Protein AF-A0A7V5RH91-F1 (afdb_monomer)

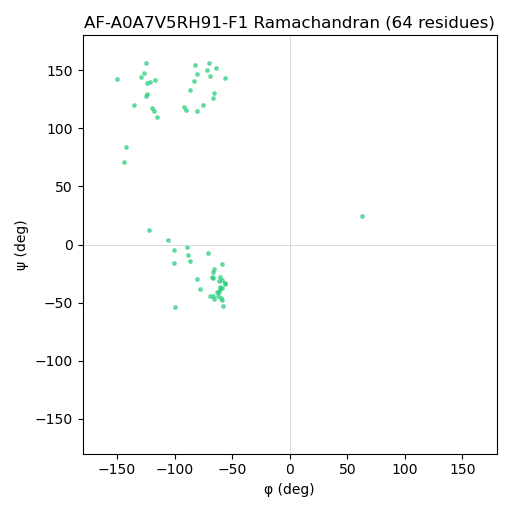Sequence (66 aa):
DDPDNPRWVMVDVQAVQAVDPPVTLDEIKKTPELQNMVLVNNSRLSVQPVQPEEWRFILSMRGISL

Nearest PDB structures (foldseek):
  2gbs-assembly1_A  TM=9.249E-01  e=1.774E-02  Rhodopseudomonas palustris CGA009
  1zce-assembly1_A  TM=9.419E-01  e=3.122E-02  Agrobacterium fabrum str. C58
  2ar1-assembly1_A  TM=9.404E-01  e=4.446E-02  Leishmania major

Foldseek 3Di:
DPPVDDPDDDDDDDDDDDQPPADDPVNLCVDPQNCPACVNVPVPDPDGDDDPSRVVVNCVVRPHDD

Solvent-accessible surface area (backbone atoms only — not comparable to full-atom values): 4692 Å² total; per-residue (Å²): 126,49,90,92,60,59,87,75,86,88,81,90,84,77,93,86,77,88,69,84,76,70,88,49,71,65,59,46,71,70,33,79,89,41,58,81,35,48,75,69,74,42,84,84,58,91,81,71,82,75,55,73,66,53,52,54,50,61,34,49,80,69,72,51,86,132

Mean predicted aligned error: 3.95 Å

pLDDT: mean 94.64, std 5.26, range [70.81, 98.25]

Structure (mmCIF, N/CA/C/O backbone):
data_AF-A0A7V5RH91-F1
#
_entry.id   AF-A0A7V5RH91-F1
#
loop_
_atom_site.group_PDB
_atom_site.id
_atom_site.type_symbol
_atom_site.label_atom_id
_atom_site.label_alt_id
_atom_site.label_comp_id
_atom_site.label_asym_id
_atom_site.label_entity_id
_atom_site.label_seq_id
_atom_site.pdbx_PDB_ins_code
_atom_site.Cartn_x
_atom_site.Cartn_y
_atom_site.Cartn_z
_atom_site.occupancy
_atom_site.B_iso_or_equiv
_atom_site.auth_seq_id
_atom_site.auth_comp_id
_atom_site.auth_asym_id
_atom_site.auth_atom_id
_atom_site.pdbx_PDB_model_num
ATOM 1 N N . ASP A 1 1 ? 15.954 15.703 -24.408 1.00 70.81 1 ASP A N 1
ATOM 2 C CA . ASP A 1 1 ? 16.421 14.547 -23.625 1.00 70.81 1 ASP A CA 1
ATOM 3 C C . ASP A 1 1 ? 17.663 13.965 -24.264 1.00 70.81 1 ASP A C 1
ATOM 5 O O . ASP A 1 1 ? 17.776 14.035 -25.483 1.00 70.81 1 ASP A O 1
ATOM 9 N N . ASP A 1 2 ? 18.592 13.472 -23.449 1.00 82.62 2 ASP A N 1
ATOM 10 C CA . ASP A 1 2 ? 19.701 12.634 -23.909 1.00 82.62 2 ASP A CA 1
ATOM 11 C C . ASP A 1 2 ? 19.130 11.234 -24.206 1.00 82.62 2 ASP A C 1
ATOM 13 O O . ASP A 1 2 ? 18.541 10.641 -23.297 1.00 82.62 2 ASP A O 1
ATOM 17 N N . PRO A 1 3 ? 19.224 10.717 -25.445 1.00 80.06 3 PRO A N 1
ATOM 18 C CA . PRO A 1 3 ? 18.723 9.386 -25.783 1.00 80.06 3 PRO A CA 1
ATOM 19 C C . PRO A 1 3 ? 19.373 8.264 -24.963 1.00 80.06 3 PRO A C 1
ATOM 21 O O . PRO A 1 3 ? 18.707 7.269 -24.681 1.00 80.06 3 PRO A O 1
ATOM 24 N N . ASP A 1 4 ? 20.633 8.442 -24.554 1.00 87.50 4 ASP A N 1
ATOM 25 C CA . ASP A 1 4 ? 21.395 7.450 -23.790 1.00 87.50 4 ASP A CA 1
ATOM 26 C C . ASP A 1 4 ? 21.161 7.583 -22.272 1.00 87.50 4 ASP A C 1
ATOM 28 O O . ASP A 1 4 ? 21.478 6.672 -21.504 1.00 87.50 4 ASP A O 1
ATOM 32 N N . ASN A 1 5 ? 20.570 8.700 -21.824 1.00 86.81 5 ASN A N 1
ATOM 33 C CA . ASN A 1 5 ? 20.222 8.955 -20.425 1.00 86.81 5 ASN A CA 1
ATOM 34 C C . ASN A 1 5 ? 18.902 9.745 -20.302 1.00 86.81 5 ASN A C 1
ATOM 36 O O . ASN A 1 5 ? 18.900 10.939 -19.963 1.00 86.81 5 ASN A O 1
ATOM 40 N N . PRO A 1 6 ? 17.757 9.105 -20.597 1.00 88.75 6 PRO A N 1
ATOM 41 C CA . PRO A 1 6 ? 16.468 9.776 -20.579 1.00 88.75 6 PRO A CA 1
ATOM 42 C C . PRO A 1 6 ? 16.105 10.214 -19.157 1.00 88.75 6 PRO A C 1
ATOM 44 O O . PRO A 1 6 ? 16.128 9.432 -18.208 1.00 88.75 6 PRO A O 1
ATOM 47 N N . ARG A 1 7 ? 15.706 11.481 -19.010 1.00 89.25 7 ARG A N 1
ATOM 48 C CA . ARG A 1 7 ? 15.335 12.066 -17.711 1.00 89.25 7 ARG A CA 1
ATOM 49 C C . ARG A 1 7 ? 14.047 11.472 -17.135 1.00 89.25 7 ARG A C 1
ATOM 51 O O . ARG A 1 7 ? 13.854 11.485 -15.921 1.00 89.25 7 ARG A O 1
ATOM 58 N N . TRP A 1 8 ? 13.157 11.003 -18.002 1.00 89.31 8 TRP A N 1
ATOM 59 C CA . TRP A 1 8 ? 11.866 10.442 -17.632 1.00 89.31 8 TRP A CA 1
ATOM 60 C C . TRP A 1 8 ? 11.734 9.044 -18.208 1.00 89.31 8 TRP A C 1
ATOM 62 O O . TRP A 1 8 ? 11.905 8.840 -19.408 1.00 89.31 8 TRP A O 1
ATOM 72 N N . VAL A 1 9 ? 11.394 8.099 -17.341 1.00 88.88 9 VAL A N 1
ATOM 73 C CA . VAL A 1 9 ? 11.115 6.713 -17.705 1.00 88.88 9 VAL A CA 1
ATOM 74 C C . VAL A 1 9 ? 9.699 6.393 -17.248 1.00 88.88 9 VAL A C 1
ATOM 76 O O . VAL A 1 9 ? 9.272 6.823 -16.176 1.00 88.88 9 VAL A O 1
ATOM 79 N N . MET A 1 10 ? 8.967 5.663 -18.081 1.00 92.44 10 MET A N 1
ATOM 80 C CA . MET A 1 10 ? 7.612 5.197 -17.803 1.00 92.44 10 MET A CA 1
ATOM 81 C C . MET A 1 10 ? 7.565 3.681 -17.961 1.00 92.44 10 MET A C 1
ATOM 83 O O . MET A 1 10 ? 8.391 3.101 -18.665 1.00 92.44 10 MET A O 1
ATOM 87 N N . VAL A 1 11 ? 6.605 3.054 -17.290 1.00 95.12 11 VAL A N 1
ATOM 88 C CA . VAL A 1 11 ? 6.364 1.614 -17.375 1.00 95.12 11 VAL A CA 1
ATOM 89 C C . VAL A 1 11 ? 4.895 1.368 -17.674 1.00 95.12 11 VAL A C 1
ATOM 91 O O . VAL A 1 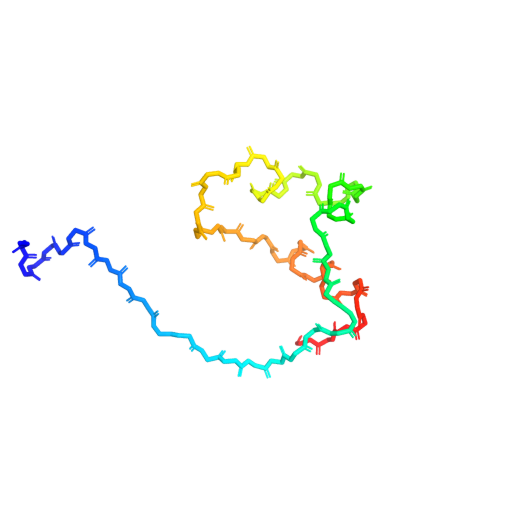11 ? 4.029 2.085 -17.170 1.00 95.12 11 VAL A O 1
ATOM 94 N N . ASP A 1 12 ? 4.628 0.342 -18.472 1.00 97.31 12 ASP A N 1
ATOM 95 C CA . ASP A 1 12 ? 3.274 -0.145 -18.697 1.00 97.31 12 ASP A CA 1
ATOM 96 C C . ASP A 1 12 ? 2.867 -1.086 -17.559 1.00 97.31 12 ASP A C 1
ATOM 98 O O . ASP A 1 12 ? 3.664 -1.894 -17.076 1.00 97.31 12 ASP A O 1
ATOM 102 N N . VAL A 1 13 ? 1.610 -0.989 -17.128 1.00 96.25 13 VAL A N 1
ATOM 1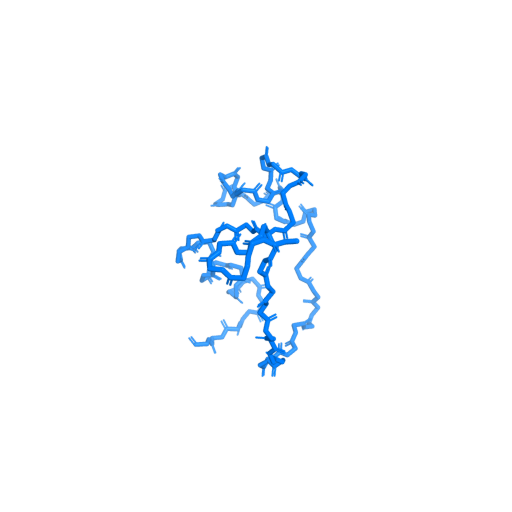03 C CA . VAL A 1 13 ? 1.031 -1.850 -16.090 1.00 96.25 13 VAL A CA 1
ATOM 104 C C . VAL A 1 13 ? -0.256 -2.489 -16.597 1.00 96.25 13 VAL A C 1
ATOM 106 O O . VAL A 1 13 ? -0.999 -1.890 -17.373 1.00 96.25 13 VAL A O 1
ATOM 109 N N . GLN A 1 14 ? -0.537 -3.704 -16.133 1.00 97.56 14 GLN A N 1
ATOM 110 C CA . GLN A 1 14 ? -1.759 -4.438 -16.449 1.00 97.56 14 GLN A CA 1
ATOM 111 C C . GLN A 1 14 ? -2.565 -4.687 -15.171 1.00 97.56 14 GLN A C 1
ATOM 113 O O . GLN A 1 14 ? -2.005 -4.988 -14.118 1.00 97.56 14 GLN A O 1
ATOM 118 N N . ALA A 1 15 ? -3.891 -4.590 -15.266 1.00 97.12 15 ALA A N 1
ATOM 119 C CA . ALA A 1 15 ? -4.782 -4.966 -14.176 1.00 97.12 15 ALA A CA 1
ATOM 120 C C . ALA A 1 15 ? -4.723 -6.484 -13.925 1.00 97.12 15 ALA A C 1
ATOM 122 O O . ALA A 1 15 ? -4.943 -7.271 -14.846 1.00 97.12 15 ALA A O 1
ATOM 123 N N . VAL A 1 16 ? -4.450 -6.881 -12.678 1.00 95.12 16 VAL A N 1
ATOM 124 C CA . VAL A 1 16 ? -4.375 -8.294 -12.261 1.00 95.12 16 VAL A CA 1
ATOM 125 C C . VAL A 1 16 ? -5.670 -8.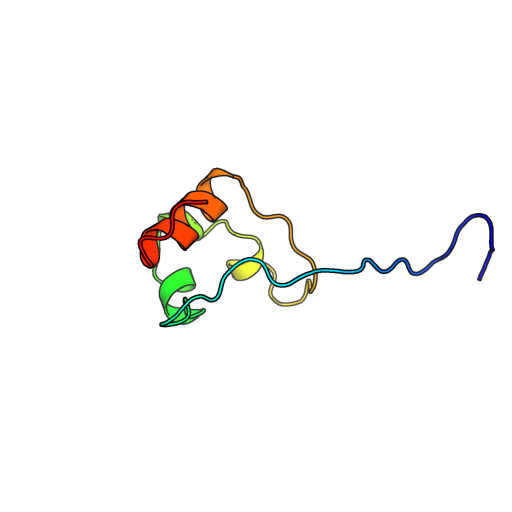736 -11.580 1.00 95.12 16 VAL A C 1
ATOM 127 O O . VAL A 1 16 ? -6.290 -9.707 -11.999 1.00 95.12 16 VAL A O 1
ATOM 130 N N . GLN A 1 17 ? -6.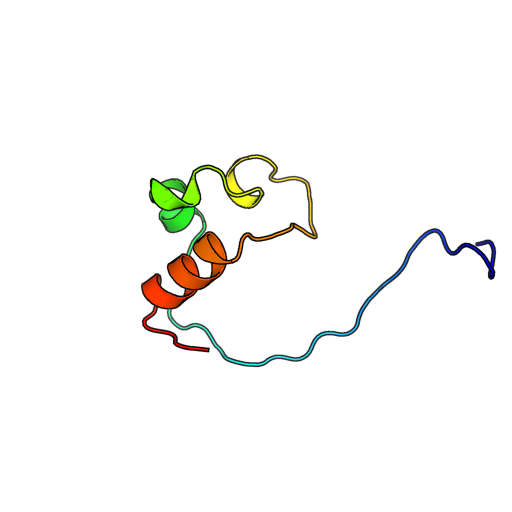104 -8.010 -10.549 1.00 94.69 17 GLN A N 1
ATOM 131 C CA . GLN A 1 17 ? -7.288 -8.341 -9.759 1.00 94.69 17 GLN A CA 1
ATOM 132 C C . GLN A 1 17 ? -7.937 -7.062 -9.214 1.00 94.69 17 GLN A C 1
ATOM 134 O O . GLN A 1 17 ? -7.242 -6.124 -8.825 1.00 94.69 17 GLN A O 1
ATOM 139 N N . ALA A 1 18 ? -9.272 -7.028 -9.176 1.00 95.12 18 ALA A N 1
ATOM 140 C CA . ALA A 1 18 ? -10.024 -5.953 -8.534 1.00 95.12 18 ALA A CA 1
ATOM 141 C C . ALA A 1 18 ? -10.089 -6.148 -7.009 1.00 95.12 18 ALA A C 1
ATOM 143 O O . ALA A 1 18 ? -10.174 -7.275 -6.522 1.00 95.12 18 ALA A O 1
ATOM 144 N N . VAL A 1 19 ? -10.091 -5.041 -6.263 1.00 96.25 19 VAL A N 1
ATOM 145 C CA . VAL A 1 19 ? -10.232 -5.025 -4.799 1.00 96.25 19 VAL A CA 1
ATOM 146 C C . VAL A 1 19 ? -11.543 -4.325 -4.449 1.00 96.25 19 VAL A C 1
ATOM 148 O O . VAL A 1 19 ? -11.657 -3.115 -4.636 1.00 96.25 19 VAL A O 1
ATOM 151 N N . ASP A 1 20 ? -12.525 -5.083 -3.959 1.00 94.88 20 ASP A N 1
ATOM 152 C CA . ASP A 1 20 ? -13.843 -4.578 -3.561 1.00 94.88 20 ASP A CA 1
ATOM 153 C C . ASP A 1 20 ? -14.256 -5.184 -2.203 1.00 94.88 20 ASP A C 1
ATOM 155 O O . ASP A 1 20 ? -14.325 -6.412 -2.093 1.00 94.88 20 ASP A O 1
ATOM 159 N N . PRO A 1 21 ? -14.491 -4.372 -1.152 1.00 96.00 21 PRO A N 1
ATOM 160 C CA . PRO A 1 21 ? -14.341 -2.912 -1.104 1.00 96.00 21 PRO A CA 1
ATOM 161 C C . PRO A 1 21 ? -12.868 -2.464 -1.150 1.00 96.00 21 PRO A C 1
ATOM 163 O O . PRO A 1 21 ? -11.983 -3.213 -0.730 1.00 96.00 21 PRO A O 1
ATOM 166 N N . PRO A 1 22 ? -12.566 -1.226 -1.589 1.00 97.50 22 PRO A N 1
ATOM 167 C CA . PRO A 1 22 ? -11.197 -0.715 -1.587 1.00 97.50 22 PRO A CA 1
ATOM 168 C C . PRO A 1 22 ? -10.648 -0.598 -0.161 1.00 97.50 22 PRO A C 1
ATOM 170 O O . PRO A 1 22 ? -11.403 -0.366 0.785 1.00 97.50 22 PRO A O 1
ATOM 173 N N . VAL A 1 23 ? -9.329 -0.720 -0.001 1.00 97.38 23 VAL A N 1
ATOM 174 C CA . VAL A 1 23 ? -8.634 -0.362 1.247 1.00 97.38 23 VAL A CA 1
ATOM 175 C C . VAL A 1 23 ? -8.437 1.152 1.270 1.00 97.38 23 VAL A C 1
ATOM 177 O O . VAL A 1 23 ? -7.754 1.714 0.414 1.00 97.38 23 VAL A O 1
ATOM 180 N N . THR A 1 24 ? -9.073 1.832 2.219 1.00 98.06 24 THR A N 1
ATOM 181 C CA . THR A 1 24 ? -9.039 3.295 2.313 1.00 98.06 24 THR A CA 1
ATOM 182 C C . THR A 1 24 ? -7.774 3.788 3.014 1.00 98.06 24 THR A C 1
ATOM 184 O O . THR A 1 24 ? -7.193 3.111 3.862 1.00 98.06 24 THR A O 1
ATOM 187 N N . LEU A 1 25 ? -7.362 5.024 2.717 1.00 97.00 25 LEU A N 1
ATOM 188 C CA . LEU A 1 25 ? -6.230 5.651 3.407 1.00 97.00 25 LEU A CA 1
ATOM 189 C C . LEU A 1 25 ? -6.478 5.811 4.918 1.00 97.00 25 LEU A C 1
ATOM 191 O O . LEU A 1 25 ? -5.529 5.770 5.696 1.00 97.00 25 LEU A O 1
ATOM 195 N N . ASP A 1 26 ? -7.731 6.003 5.336 1.00 98.00 26 ASP A N 1
ATOM 196 C CA . ASP A 1 26 ? -8.099 6.100 6.752 1.00 98.00 26 ASP A CA 1
ATOM 197 C C . ASP A 1 26 ? -7.875 4.769 7.486 1.00 98.00 26 ASP A C 1
ATOM 199 O O . ASP A 1 26 ? -7.258 4.761 8.549 1.00 98.00 26 ASP A O 1
ATOM 203 N N . GLU A 1 27 ? -8.276 3.642 6.885 1.00 98.25 27 GLU A N 1
ATOM 204 C CA . GLU A 1 27 ? -7.973 2.307 7.419 1.00 98.25 27 GLU A CA 1
ATOM 205 C C . GLU A 1 27 ? -6.460 2.080 7.524 1.00 98.25 27 GLU A C 1
ATOM 207 O O . GLU A 1 27 ? -5.975 1.663 8.576 1.00 98.25 27 GLU A O 1
ATOM 212 N N . ILE A 1 28 ? -5.699 2.423 6.476 1.00 97.88 28 ILE A N 1
ATOM 213 C CA . ILE A 1 28 ? -4.232 2.284 6.473 1.00 97.88 28 ILE A CA 1
ATOM 214 C C . ILE A 1 28 ? -3.610 3.103 7.611 1.00 97.88 28 ILE A C 1
ATOM 216 O O . ILE A 1 28 ? -2.821 2.578 8.393 1.00 97.88 28 ILE A O 1
ATOM 220 N N . LYS A 1 29 ? -4.008 4.372 7.769 1.00 96.81 29 LYS A N 1
ATOM 221 C CA . LYS A 1 29 ? -3.487 5.255 8.826 1.00 96.81 29 LYS A CA 1
ATOM 222 C C . LYS A 1 29 ? -3.881 4.831 10.238 1.00 96.81 29 LYS A C 1
ATOM 224 O O . LYS A 1 29 ? -3.198 5.214 11.183 1.00 96.81 29 LYS A O 1
ATOM 229 N N . LYS A 1 30 ? -4.971 4.081 10.403 1.00 98.00 30 LYS A N 1
ATOM 230 C CA . LYS A 1 30 ? -5.411 3.547 11.701 1.00 98.00 30 LYS A CA 1
ATOM 231 C C . LYS A 1 30 ? -4.792 2.190 12.035 1.00 98.00 30 LYS A C 1
ATOM 233 O O . LYS A 1 30 ? -4.940 1.738 13.165 1.00 98.00 30 LYS A O 1
ATOM 238 N N . THR A 1 31 ? -4.098 1.564 11.088 1.00 98.00 31 THR A N 1
ATOM 239 C CA . THR A 1 31 ? -3.496 0.237 11.245 1.00 98.00 31 THR A CA 1
ATOM 240 C C . THR A 1 31 ? -2.061 0.366 11.779 1.00 98.00 31 THR A C 1
ATOM 242 O O . THR A 1 31 ? -1.216 0.947 11.089 1.00 98.00 31 THR A O 1
ATOM 245 N N . PRO A 1 32 ? -1.746 -0.125 12.994 1.00 97.62 32 PRO A N 1
ATOM 246 C CA . PRO A 1 32 ? -0.405 -0.025 13.583 1.00 97.62 32 PRO A CA 1
ATOM 247 C C . PRO A 1 32 ? 0.703 -0.675 12.742 1.00 97.62 32 PRO A C 1
ATOM 249 O O . PRO A 1 32 ? 1.802 -0.135 12.632 1.00 97.62 32 PRO A O 1
ATOM 252 N N . GLU A 1 33 ? 0.404 -1.802 12.101 1.00 97.38 33 GLU A N 1
ATOM 253 C CA . GLU A 1 33 ? 1.333 -2.582 11.281 1.00 97.38 33 GLU A CA 1
ATOM 254 C C . GLU A 1 33 ? 1.785 -1.833 10.019 1.00 97.38 33 GLU A C 1
ATOM 256 O O . GLU A 1 33 ? 2.843 -2.132 9.470 1.00 97.38 33 GLU A O 1
ATOM 261 N N . LEU A 1 34 ? 1.014 -0.830 9.582 1.00 98.06 34 LEU A N 1
ATOM 262 C CA . LEU A 1 34 ? 1.263 -0.053 8.366 1.00 98.06 34 LEU A CA 1
ATOM 263 C C . LEU A 1 34 ? 1.788 1.365 8.647 1.00 98.06 34 LEU A C 1
ATOM 265 O O . LEU A 1 34 ? 1.996 2.140 7.715 1.00 98.06 34 LEU A O 1
ATOM 269 N N . GLN A 1 35 ? 2.041 1.727 9.911 1.00 97.00 35 GLN A N 1
ATOM 270 C CA . GLN A 1 35 ? 2.456 3.093 10.282 1.00 97.00 35 GLN A CA 1
ATOM 271 C C . GLN A 1 35 ? 3.768 3.528 9.630 1.00 97.00 35 GLN A C 1
ATOM 273 O O . GLN A 1 35 ? 3.973 4.717 9.404 1.00 97.00 35 GLN A O 1
ATOM 278 N N . ASN A 1 36 ? 4.647 2.577 9.316 1.00 96.44 36 ASN A N 1
ATOM 279 C CA . ASN A 1 36 ? 5.950 2.851 8.715 1.00 96.44 36 ASN A CA 1
ATOM 280 C C . ASN A 1 36 ? 5.920 2.876 7.180 1.00 96.44 36 ASN A C 1
ATOM 282 O O . ASN A 1 36 ? 6.940 3.202 6.570 1.00 96.44 36 ASN A O 1
ATOM 286 N N . MET A 1 37 ? 4.768 2.606 6.552 1.00 98.00 37 MET A N 1
ATOM 287 C CA . MET A 1 37 ? 4.642 2.665 5.099 1.00 98.00 37 MET A CA 1
ATOM 288 C C . MET A 1 37 ? 5.043 4.041 4.572 1.00 98.00 37 MET A C 1
ATOM 290 O O . MET A 1 37 ? 4.686 5.084 5.136 1.00 98.00 37 MET A O 1
ATOM 294 N N . VAL A 1 38 ? 5.691 4.056 3.408 1.00 98.06 38 VAL A N 1
ATOM 295 C CA . VAL A 1 38 ? 5.977 5.304 2.685 1.00 98.06 38 VAL A CA 1
ATOM 296 C C . VAL A 1 38 ? 4.684 6.077 2.406 1.00 98.06 38 VAL A C 1
ATOM 298 O O . VA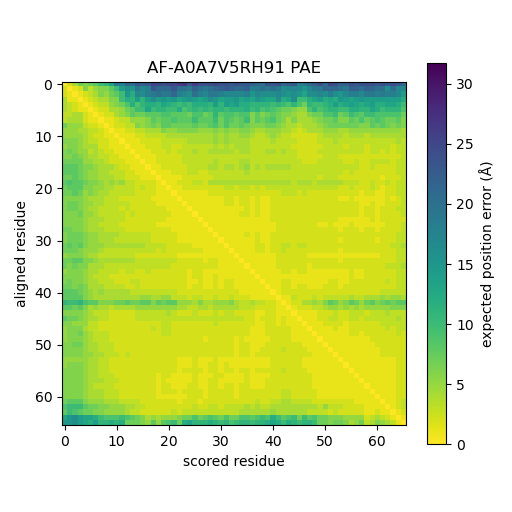L A 1 38 ? 4.674 7.300 2.512 1.00 98.06 38 VAL A O 1
ATOM 301 N N . LEU A 1 39 ? 3.570 5.375 2.179 1.00 97.25 39 LEU A N 1
ATOM 302 C CA . LEU A 1 39 ? 2.261 5.977 1.919 1.00 97.25 39 LEU A CA 1
ATOM 303 C C . LEU A 1 39 ? 1.764 6.847 3.077 1.00 97.25 39 LEU A C 1
ATOM 305 O O . LEU A 1 39 ? 1.145 7.888 2.853 1.00 97.25 39 LEU A O 1
ATOM 309 N N . VAL A 1 40 ? 2.048 6.432 4.313 1.00 97.00 40 VAL A N 1
ATOM 310 C CA . VAL A 1 40 ? 1.656 7.159 5.526 1.00 97.00 40 VAL A CA 1
ATOM 311 C C . VAL A 1 40 ? 2.586 8.350 5.768 1.00 97.00 40 VAL A C 1
ATOM 313 O O . VAL A 1 40 ? 2.118 9.423 6.151 1.00 97.00 40 VAL A O 1
ATOM 316 N N . ASN A 1 41 ? 3.882 8.184 5.490 1.00 97.06 41 ASN A N 1
ATOM 317 C CA . ASN A 1 41 ? 4.926 9.124 5.906 1.00 97.06 41 ASN A CA 1
ATOM 318 C C . ASN A 1 41 ? 5.399 10.097 4.811 1.00 97.06 41 ASN A C 1
ATOM 320 O O . ASN A 1 41 ? 6.029 11.107 5.118 1.00 97.06 41 ASN A O 1
ATOM 324 N N . ASN A 1 42 ? 5.100 9.833 3.537 1.00 96.12 42 ASN A N 1
ATOM 325 C CA . ASN A 1 42 ? 5.495 10.673 2.407 1.00 96.12 42 ASN A CA 1
ATOM 326 C C . ASN A 1 42 ? 4.388 10.750 1.345 1.00 96.12 42 ASN A C 1
ATOM 328 O O . ASN A 1 42 ? 4.410 10.078 0.314 1.00 96.12 42 ASN A O 1
ATOM 332 N N . SER A 1 43 ? 3.433 11.651 1.568 1.00 90.25 43 SER A N 1
ATOM 333 C CA . SER A 1 43 ? 2.262 11.833 0.702 1.00 90.25 43 SER A CA 1
ATOM 334 C C . SER A 1 43 ? 2.550 12.460 -0.668 1.00 90.25 43 SER A C 1
ATOM 336 O O . SER A 1 43 ? 1.641 12.557 -1.490 1.00 90.25 43 SER A O 1
ATOM 338 N N . ARG A 1 44 ? 3.782 12.924 -0.924 1.00 95.06 44 ARG A N 1
ATOM 339 C CA . ARG A 1 44 ? 4.148 13.623 -2.171 1.00 95.06 44 ARG A CA 1
ATOM 340 C C . ARG A 1 44 ? 4.878 12.738 -3.178 1.00 95.06 44 ARG A C 1
ATOM 342 O O . ARG A 1 44 ? 5.146 13.195 -4.286 1.00 95.06 44 ARG A O 1
ATOM 349 N N . LEU A 1 45 ? 5.195 11.497 -2.815 1.00 95.94 45 LEU A N 1
ATOM 350 C CA . LEU A 1 45 ? 5.850 10.544 -3.703 1.00 95.94 45 LEU A CA 1
ATOM 351 C C . LEU A 1 45 ? 4.794 9.708 -4.440 1.00 95.94 45 LEU A C 1
ATOM 353 O O . LEU A 1 45 ? 4.022 9.003 -3.805 1.00 95.94 45 LEU A O 1
ATOM 357 N N . SER A 1 46 ? 4.732 9.784 -5.768 1.00 94.69 46 SER A N 1
ATOM 358 C CA . SER A 1 46 ? 3.694 9.097 -6.557 1.00 94.69 46 SER A CA 1
ATOM 359 C C . SER A 1 46 ? 3.972 7.611 -6.803 1.00 94.69 46 SER A C 1
ATOM 361 O O . SER A 1 46 ? 3.031 6.832 -6.915 1.00 94.69 46 SER A O 1
ATOM 363 N N . VAL A 1 47 ? 5.245 7.208 -6.864 1.00 95.00 47 VAL A N 1
ATOM 364 C CA . VAL A 1 47 ? 5.676 5.807 -6.986 1.00 95.00 47 VAL A CA 1
ATOM 365 C C . VAL A 1 47 ? 6.477 5.461 -5.748 1.00 95.00 47 VAL A C 1
ATOM 367 O O . VAL A 1 47 ? 7.529 6.046 -5.499 1.00 95.00 47 VAL A O 1
ATOM 370 N N . GLN A 1 48 ? 5.955 4.536 -4.955 1.00 97.56 48 GLN A N 1
ATOM 371 C CA . GLN A 1 48 ? 6.469 4.260 -3.624 1.00 97.56 48 GLN A CA 1
ATOM 372 C C . GLN A 1 48 ? 6.846 2.785 -3.502 1.00 97.56 48 GLN A C 1
ATOM 374 O O . GLN A 1 48 ? 6.100 1.932 -3.988 1.00 97.56 48 GLN A O 1
ATOM 379 N N . PRO A 1 49 ? 7.974 2.461 -2.852 1.00 97.31 49 PRO A N 1
ATOM 380 C CA . PRO A 1 49 ? 8.272 1.083 -2.507 1.00 97.31 49 PRO A CA 1
ATOM 381 C C . PRO A 1 49 ? 7.299 0.596 -1.426 1.00 97.31 49 PRO A C 1
ATOM 383 O O . PRO A 1 49 ? 6.919 1.356 -0.534 1.00 97.31 49 PRO A O 1
ATOM 386 N N . VAL A 1 50 ? 6.933 -0.682 -1.502 1.00 97.69 50 VAL A N 1
ATOM 387 C CA . VAL A 1 50 ? 6.104 -1.380 -0.512 1.00 97.69 50 VAL A CA 1
ATOM 388 C C . VAL A 1 50 ? 6.883 -2.603 -0.045 1.00 97.69 50 VAL A C 1
ATOM 390 O O . VAL A 1 50 ? 7.392 -3.360 -0.876 1.00 97.69 50 VAL A O 1
ATOM 393 N N . GLN A 1 51 ? 7.007 -2.786 1.268 1.00 97.75 51 GLN A N 1
ATOM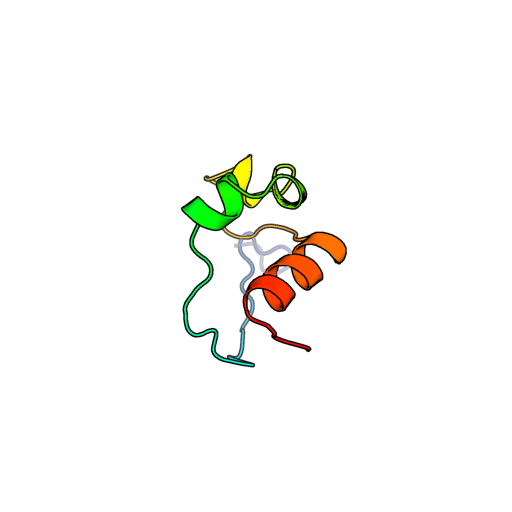 394 C CA . GLN A 1 51 ? 7.672 -3.962 1.819 1.00 97.75 51 GLN A CA 1
ATOM 395 C C . GLN A 1 51 ? 6.802 -5.213 1.631 1.00 97.75 5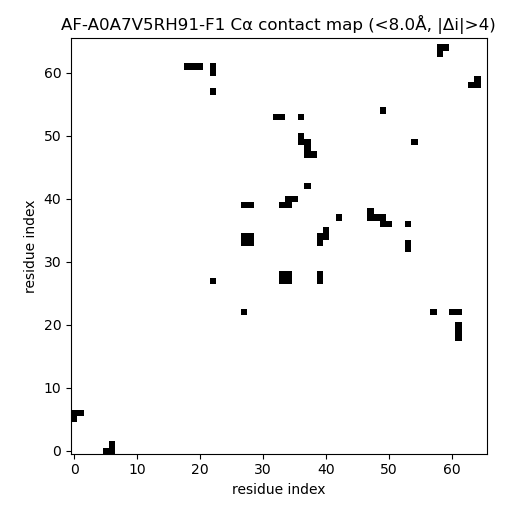1 GLN A C 1
ATOM 397 O O . GLN A 1 51 ? 5.570 -5.118 1.648 1.00 97.75 51 GLN A O 1
ATOM 402 N N . PRO A 1 52 ? 7.397 -6.410 1.491 1.00 97.56 52 PRO A N 1
ATOM 403 C CA . PRO A 1 52 ? 6.628 -7.640 1.310 1.00 97.56 52 PRO A CA 1
ATOM 404 C C . PRO A 1 52 ? 5.606 -7.898 2.430 1.00 97.56 52 PRO A C 1
ATOM 406 O O . PRO A 1 52 ? 4.534 -8.448 2.177 1.00 97.56 52 PRO A O 1
ATOM 409 N N . GLU A 1 53 ? 5.919 -7.508 3.665 1.00 97.12 53 GLU A N 1
ATOM 410 C CA . GLU A 1 53 ? 5.049 -7.656 4.835 1.00 97.12 53 GLU A CA 1
ATOM 411 C C . GLU A 1 53 ? 3.836 -6.725 4.748 1.00 97.12 53 GLU A C 1
ATOM 413 O O . GLU A 1 53 ? 2.712 -7.170 4.969 1.00 97.12 53 GLU A O 1
ATOM 418 N N . GLU A 1 54 ? 4.058 -5.466 4.361 1.00 97.94 54 GLU A N 1
ATOM 419 C CA . GLU A 1 54 ? 3.006 -4.466 4.144 1.00 97.94 54 GLU A CA 1
ATOM 420 C C . GLU A 1 54 ? 2.069 -4.914 3.019 1.00 97.94 54 GLU A C 1
ATOM 422 O O . GLU A 1 54 ? 0.849 -4.882 3.172 1.00 97.94 54 GLU A O 1
ATOM 427 N N . TRP A 1 55 ? 2.637 -5.410 1.913 1.00 97.19 55 TRP A N 1
ATOM 428 C CA . TRP A 1 55 ? 1.877 -5.941 0.782 1.00 97.19 55 TRP A CA 1
ATOM 429 C C . TRP A 1 55 ? 0.952 -7.085 1.207 1.00 97.19 55 TRP A C 1
ATOM 431 O O . TRP A 1 55 ? -0.258 -7.024 0.985 1.00 97.19 55 TRP A O 1
ATOM 441 N N . ARG A 1 56 ? 1.500 -8.105 1.882 1.00 97.06 56 ARG A N 1
ATOM 442 C CA . ARG A 1 56 ? 0.713 -9.248 2.373 1.00 97.06 56 ARG A CA 1
ATOM 443 C C . ARG A 1 56 ? -0.370 -8.817 3.359 1.00 97.06 56 ARG A C 1
ATOM 445 O O . ARG A 1 56 ? -1.473 -9.357 3.317 1.00 97.06 56 ARG A O 1
ATOM 452 N N . PHE A 1 57 ? -0.073 -7.851 4.227 1.00 97.44 57 PHE A N 1
ATOM 453 C CA . PHE A 1 57 ? -1.041 -7.340 5.190 1.00 97.44 57 PHE A CA 1
ATOM 454 C C . PHE A 1 57 ? -2.199 -6.611 4.497 1.00 97.44 57 PHE A C 1
ATOM 456 O O . PHE A 1 57 ? -3.358 -6.896 4.777 1.00 97.44 57 PHE A O 1
ATOM 463 N N . ILE A 1 58 ? -1.917 -5.727 3.535 1.00 97.38 58 ILE A N 1
ATOM 464 C CA . ILE A 1 58 ? -2.962 -5.000 2.793 1.00 97.38 58 ILE A CA 1
ATOM 465 C C . ILE A 1 58 ? -3.873 -5.966 2.029 1.00 97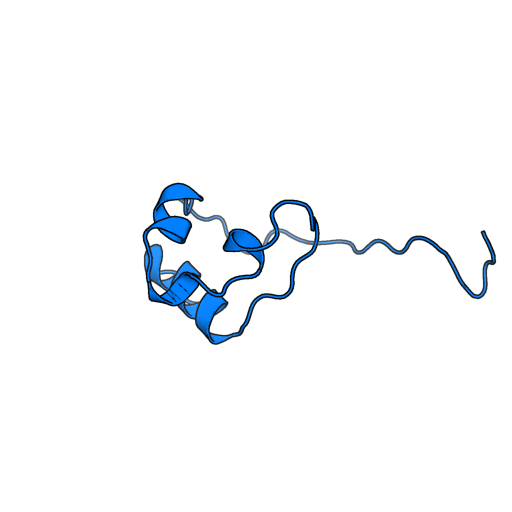.38 58 ILE A C 1
ATOM 467 O O . ILE A 1 58 ? -5.092 -5.794 2.033 1.00 97.38 58 ILE A O 1
ATOM 471 N N . LEU A 1 59 ? -3.306 -7.003 1.405 1.00 96.94 59 LEU A N 1
ATOM 472 C CA . LEU A 1 59 ? -4.104 -8.029 0.733 1.00 96.94 59 LEU A CA 1
ATOM 473 C C . LEU A 1 59 ? -4.995 -8.800 1.721 1.00 96.94 59 LEU A C 1
ATOM 475 O O . LEU A 1 59 ? -6.176 -9.031 1.440 1.00 96.94 59 LEU A O 1
ATOM 479 N N . SER A 1 60 ? -4.476 -9.140 2.906 1.00 96.50 60 SER A N 1
ATOM 480 C CA . SER A 1 60 ? -5.237 -9.880 3.920 1.00 96.50 60 SER A CA 1
ATOM 481 C C . SER A 1 60 ? -6.408 -9.076 4.499 1.00 96.50 60 SER A C 1
ATOM 483 O O . SER A 1 60 ? -7.445 -9.668 4.802 1.00 96.50 60 SER A O 1
ATOM 485 N N . MET A 1 61 ? -6.323 -7.737 4.537 1.00 97.12 61 MET A N 1
ATOM 486 C CA . MET A 1 61 ? -7.437 -6.850 4.928 1.00 97.12 61 MET A CA 1
ATOM 487 C C . MET A 1 61 ? -8.686 -7.008 4.048 1.00 97.12 61 MET A C 1
ATOM 489 O O . MET A 1 61 ? -9.766 -6.540 4.422 1.00 97.12 61 MET A O 1
ATOM 493 N N . ARG A 1 62 ? -8.549 -7.629 2.870 1.00 97.12 62 ARG A N 1
ATOM 494 C CA . ARG A 1 62 ? -9.646 -7.950 1.944 1.00 97.12 62 ARG A CA 1
ATOM 495 C C . ARG A 1 62 ? -9.744 -9.442 1.629 1.00 97.12 62 ARG A C 1
ATOM 497 O O . ARG A 1 62 ? -10.461 -9.824 0.711 1.00 97.12 62 ARG A O 1
ATOM 504 N N . GLY A 1 63 ? -9.042 -10.288 2.388 1.00 95.44 63 GLY A N 1
ATOM 505 C CA . GLY A 1 63 ? -9.031 -11.736 2.180 1.00 95.44 63 GLY A CA 1
ATOM 506 C C . GLY A 1 63 ? -8.446 -12.159 0.829 1.00 95.44 63 GLY A C 1
ATOM 507 O O . GLY A 1 63 ? -8.795 -13.223 0.322 1.00 95.44 63 GLY A O 1
ATOM 508 N N . ILE A 1 64 ? -7.588 -11.331 0.229 1.00 95.69 64 ILE A N 1
ATOM 509 C CA . ILE A 1 64 ? -6.957 -11.618 -1.059 1.00 95.69 64 ILE A CA 1
ATOM 510 C C . ILE A 1 64 ? -5.690 -12.441 -0.820 1.00 95.69 64 ILE A C 1
ATOM 512 O O . ILE A 1 64 ? -4.858 -12.089 0.015 1.00 95.69 64 ILE A O 1
ATOM 516 N N . SER A 1 65 ? -5.531 -13.514 -1.594 1.00 87.50 65 SER A N 1
ATOM 517 C CA . SER A 1 65 ? -4.287 -14.274 -1.694 1.00 87.50 65 SER A CA 1
ATOM 518 C C . SER A 1 65 ? -3.816 -14.224 -3.142 1.00 87.50 65 SER A C 1
ATOM 520 O O . SER A 1 65 ? -4.528 -14.698 -4.026 1.00 87.50 65 SER A O 1
ATOM 522 N N . LEU A 1 66 ? -2.638 -13.637 -3.358 1.00 78.25 66 LEU A N 1
ATOM 523 C CA . LEU A 1 66 ? -1.921 -13.604 -4.635 1.00 78.25 66 LEU A CA 1
ATOM 524 C C . LEU A 1 66 ? -0.664 -14.470 -4.556 1.00 78.25 66 LEU A C 1
ATOM 526 O O . LEU A 1 66 ? -0.095 -14.558 -3.442 1.00 78.25 66 LEU A O 1
#

Radius of gyration: 15.31 Å; Cα contacts (8 Å, |Δi|>4): 34; chains: 1; bounding box: 36×29×39 Å

Secondary structure (DSSP, 8-state):
-BTTB-S------------SS---HHHHHH-GGGTTSHHHH-TT-SS----HHHHHHHHHTTT---